Protein AF-A0A2J6HRT2-F1 (afdb_monomer_lite)

Sequence (76 aa):
MSFRSEKILSLAGEDFSKKNGHDLIDLFHKYLNNGIHGLCFSSYEDGQGPGTIISKEQINRRIEIIKPFTKWIRTF

pLDDT: mean 90.83, std 7.46, range [51.47, 96.94]

Secondary structure (DSSP, 8-state):
----GGGTTTT-----TT--HHHHHHHHHHHHHH-EEEEEE--PPTT--TTPPPPHHHHHHHHHHHGGGEEEEEE-

Radius of gyration: 18.36 Å; chains: 1; bounding box: 48×37×35 Å

Structure (mmCIF, N/CA/C/O backbone):
data_AF-A0A2J6HRT2-F1
#
_entry.id   AF-A0A2J6HRT2-F1
#
loop_
_atom_site.group_PDB
_atom_site.id
_atom_site.type_symbol
_atom_site.label_atom_id
_atom_site.label_alt_id
_atom_site.label_comp_id
_atom_site.label_asym_id
_atom_site.label_entity_id
_atom_site.label_seq_id
_atom_site.pdbx_PDB_ins_code
_atom_site.Cartn_x
_atom_site.Cartn_y
_atom_site.Cartn_z
_atom_site.occupancy
_atom_site.B_iso_or_equiv
_atom_site.auth_seq_id
_atom_site.auth_comp_id
_atom_site.auth_asym_id
_atom_site.auth_atom_id
_atom_site.pdbx_PDB_model_num
ATOM 1 N N . MET A 1 1 ? 32.013 -11.407 14.728 1.00 51.47 1 MET A N 1
ATOM 2 C CA . MET A 1 1 ? 30.910 -11.982 13.923 1.00 51.47 1 MET A CA 1
ATOM 3 C C . MET A 1 1 ? 31.405 -13.275 13.288 1.00 51.47 1 MET A C 1
ATOM 5 O O . MET A 1 1 ? 32.501 -13.248 12.747 1.00 51.47 1 MET A O 1
ATOM 9 N N . SER A 1 2 ? 30.683 -14.399 13.401 1.00 69.81 2 SER A N 1
ATOM 10 C CA . SER A 1 2 ? 31.130 -15.670 12.801 1.00 69.81 2 SER A CA 1
ATOM 11 C C . SER A 1 2 ? 31.033 -15.590 11.279 1.00 69.81 2 SER A C 1
ATOM 13 O O . SER A 1 2 ? 29.953 -15.293 10.764 1.00 69.81 2 SER A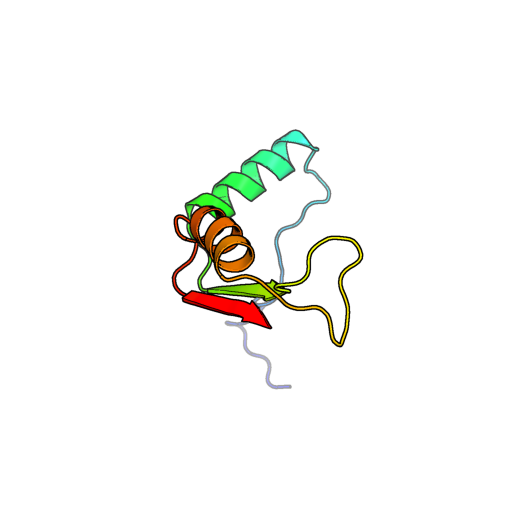 O 1
ATOM 15 N N . PHE A 1 3 ? 32.121 -15.874 10.568 1.00 75.25 3 PHE A N 1
ATOM 16 C CA . PHE A 1 3 ? 32.088 -16.015 9.117 1.00 75.25 3 PHE A CA 1
ATOM 17 C C . PHE A 1 3 ? 31.201 -17.212 8.751 1.00 75.25 3 PHE A C 1
ATOM 19 O O . PHE A 1 3 ? 31.437 -18.328 9.207 1.00 75.25 3 PHE A O 1
ATOM 26 N N . ARG A 1 4 ? 30.145 -16.944 7.985 1.00 80.81 4 ARG A N 1
ATOM 27 C CA . ARG A 1 4 ? 29.167 -17.922 7.503 1.00 80.81 4 ARG A CA 1
ATOM 28 C C . ARG A 1 4 ? 29.160 -17.837 5.987 1.00 80.81 4 ARG A C 1
ATOM 30 O O . ARG A 1 4 ? 28.595 -16.890 5.435 1.00 80.81 4 ARG A O 1
ATOM 37 N N . SER A 1 5 ? 29.855 -18.762 5.331 1.00 81.00 5 SER A N 1
ATOM 38 C CA . SER A 1 5 ? 30.015 -18.776 3.872 1.00 81.00 5 SER A CA 1
ATOM 39 C C . SER A 1 5 ? 28.669 -18.851 3.147 1.00 81.00 5 SER A C 1
ATOM 41 O O . SER A 1 5 ? 28.517 -18.280 2.073 1.00 81.00 5 SER A O 1
ATOM 43 N N . GLU A 1 6 ? 27.659 -19.452 3.776 1.00 79.62 6 GLU A N 1
ATOM 44 C CA . GLU A 1 6 ? 26.287 -19.559 3.281 1.00 79.62 6 GLU A CA 1
ATOM 45 C C . GLU A 1 6 ? 25.486 -18.246 3.330 1.00 79.62 6 GLU A C 1
ATOM 47 O O . GLU A 1 6 ? 24.377 -18.181 2.806 1.00 79.62 6 GLU A O 1
ATOM 52 N N . LYS A 1 7 ? 26.015 -17.192 3.968 1.00 78.44 7 LYS A N 1
ATOM 53 C CA . LYS A 1 7 ? 25.331 -15.896 4.131 1.00 78.44 7 LYS A CA 1
ATOM 54 C C . LYS A 1 7 ? 26.021 -14.731 3.428 1.00 78.44 7 LYS A C 1
ATOM 56 O O . LYS A 1 7 ? 25.635 -13.577 3.651 1.00 78.44 7 LYS A O 1
ATOM 61 N N . ILE A 1 8 ? 27.016 -15.006 2.587 1.00 78.88 8 ILE A N 1
ATOM 62 C CA . ILE A 1 8 ? 27.672 -13.984 1.768 1.00 78.88 8 ILE A CA 1
ATOM 63 C C . ILE A 1 8 ? 26.600 -13.307 0.898 1.00 78.88 8 ILE A C 1
ATOM 65 O O . ILE A 1 8 ? 25.865 -13.982 0.188 1.00 78.88 8 ILE A O 1
ATOM 69 N N . LEU A 1 9 ? 26.479 -11.978 1.009 1.00 79.06 9 LEU A N 1
ATOM 70 C CA . LEU A 1 9 ? 25.482 -11.152 0.305 1.00 79.06 9 LEU A CA 1
ATOM 71 C C . LEU A 1 9 ? 24.007 -11.452 0.633 1.00 79.06 9 LEU A C 1
ATOM 73 O O . LEU A 1 9 ? 23.122 -10.981 -0.069 1.00 79.06 9 LEU A O 1
ATOM 77 N N . SER A 1 10 ? 23.710 -12.135 1.742 1.00 78.81 10 SER A N 1
ATOM 78 C CA . SER A 1 10 ? 22.320 -12.400 2.173 1.00 78.81 10 SER A CA 1
ATOM 79 C C . SER A 1 10 ? 21.462 -11.147 2.427 1.00 78.81 10 SER A C 1
ATOM 81 O O . SER A 1 10 ? 20.244 -11.252 2.535 1.00 78.81 10 SER A O 1
ATOM 83 N N . LEU A 1 11 ? 22.091 -9.973 2.524 1.00 80.62 11 LEU A N 1
ATOM 84 C CA . LEU A 1 11 ? 21.445 -8.666 2.680 1.00 80.62 11 LEU A CA 1
ATOM 85 C C . LEU A 1 11 ? 21.593 -7.771 1.441 1.00 80.62 11 LEU A C 1
ATOM 87 O O . LEU A 1 11 ? 21.130 -6.632 1.461 1.00 80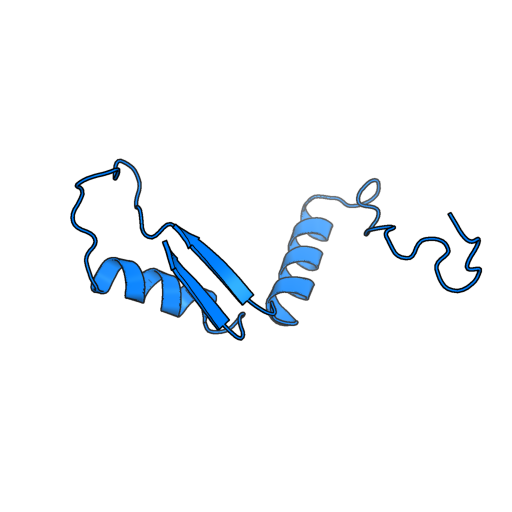.62 11 LEU A O 1
ATOM 91 N N . ALA A 1 12 ? 22.277 -8.238 0.392 1.00 81.81 12 ALA A N 1
ATOM 92 C CA . ALA A 1 12 ? 22.402 -7.473 -0.838 1.00 81.81 12 ALA A CA 1
ATOM 93 C C . ALA A 1 12 ? 21.027 -7.407 -1.513 1.00 81.81 12 ALA A C 1
ATOM 95 O O . ALA A 1 12 ? 20.421 -8.435 -1.812 1.00 81.81 12 ALA A O 1
ATOM 96 N N . GLY A 1 13 ? 20.519 -6.187 -1.684 1.00 82.94 13 GLY A N 1
ATOM 97 C CA . GLY A 1 13 ? 19.276 -5.930 -2.402 1.00 82.94 13 GLY A CA 1
ATOM 98 C C . GLY A 1 13 ? 19.459 -5.977 -3.919 1.00 82.94 13 GLY A C 1
ATOM 99 O O . GLY A 1 13 ? 20.531 -6.294 -4.431 1.00 82.94 13 GLY A O 1
ATOM 100 N N . GLU A 1 14 ? 18.398 -5.623 -4.637 1.00 84.31 14 GLU A N 1
ATOM 101 C CA . GLU A 1 14 ? 18.440 -5.420 -6.087 1.00 84.31 14 GLU A CA 1
ATOM 102 C C . GLU A 1 14 ? 19.308 -4.188 -6.427 1.00 84.31 14 GLU A C 1
ATOM 104 O O . GLU A 1 14 ? 19.207 -3.150 -5.771 1.00 84.31 14 GLU A O 1
ATOM 109 N N . ASP A 1 15 ? 20.150 -4.281 -7.460 1.00 89.12 15 ASP A N 1
ATOM 110 C CA . ASP A 1 15 ? 20.876 -3.128 -8.006 1.00 89.12 15 ASP A CA 1
ATOM 111 C C . ASP A 1 15 ? 19.991 -2.372 -9.012 1.00 89.12 15 ASP A C 1
ATOM 113 O O . ASP A 1 15 ? 19.573 -2.910 -10.042 1.00 89.12 15 ASP A O 1
ATOM 117 N N . PHE A 1 16 ? 19.707 -1.103 -8.715 1.00 91.25 16 PHE A N 1
ATOM 118 C CA . PHE A 1 16 ? 18.863 -0.235 -9.539 1.00 91.25 16 PHE A CA 1
ATOM 119 C C . PHE A 1 16 ? 19.662 0.700 -10.462 1.00 91.25 16 PHE A C 1
ATOM 121 O O . PHE A 1 16 ? 19.057 1.401 -11.268 1.00 91.25 16 PHE A O 1
ATOM 128 N N . SER A 1 17 ? 21.001 0.712 -10.396 1.00 92.25 17 SER A N 1
ATOM 129 C CA . SER A 1 17 ? 21.857 1.686 -11.103 1.00 92.25 17 SER A CA 1
ATOM 130 C C . SER A 1 17 ? 21.721 1.677 -12.632 1.00 92.25 17 SER A C 1
ATOM 132 O O . SER A 1 17 ? 22.011 2.678 -13.285 1.00 92.25 17 SER A O 1
ATOM 134 N N . LYS A 1 18 ? 21.264 0.560 -13.208 1.00 93.31 18 LYS A N 1
ATOM 135 C CA . LYS A 1 18 ? 21.084 0.362 -14.657 1.00 93.31 18 LYS A CA 1
ATOM 136 C C . LYS A 1 18 ? 19.621 0.375 -15.114 1.00 93.31 18 LYS A C 1
ATOM 138 O O . LYS A 1 18 ? 19.368 0.103 -16.283 1.00 93.31 18 LYS A O 1
ATOM 143 N N . LYS A 1 19 ? 18.669 0.637 -14.212 1.00 93.50 19 LYS A N 1
ATOM 144 C CA . LYS A 1 19 ? 17.231 0.601 -14.513 1.00 93.50 19 LYS A CA 1
ATOM 145 C C . LYS A 1 19 ? 16.723 1.996 -14.863 1.00 93.50 19 LYS A C 1
ATOM 147 O O . LYS A 1 19 ? 17.010 2.965 -14.162 1.00 93.50 19 LYS A O 1
ATOM 152 N N . ASN A 1 20 ? 15.954 2.094 -15.940 1.00 95.06 20 ASN A N 1
ATOM 153 C CA . ASN A 1 20 ? 15.233 3.312 -16.298 1.00 95.06 20 ASN A CA 1
ATOM 154 C C . ASN A 1 20 ? 13.850 3.357 -15.607 1.00 95.06 20 ASN A C 1
ATOM 156 O O . ASN A 1 20 ? 13.453 2.425 -14.909 1.00 95.06 20 ASN A O 1
ATOM 160 N N . GLY A 1 21 ? 13.098 4.446 -15.793 1.00 95.81 21 GLY A N 1
ATOM 161 C CA . GLY A 1 21 ? 11.790 4.614 -15.147 1.00 95.81 21 GLY A CA 1
ATOM 162 C C . GLY A 1 21 ? 10.766 3.526 -15.497 1.00 95.81 21 GLY A C 1
ATOM 163 O O . GLY A 1 21 ? 10.002 3.117 -14.627 1.00 95.81 21 GLY A O 1
ATOM 164 N N . HIS A 1 22 ? 10.776 3.019 -16.731 1.00 96.94 22 HIS A N 1
ATOM 165 C CA . HIS A 1 22 ? 9.894 1.928 -17.149 1.00 96.94 22 HIS A CA 1
ATOM 166 C C . HIS A 1 22 ? 10.274 0.615 -16.457 1.00 96.94 22 HIS A C 1
ATOM 168 O O . HIS A 1 22 ? 9.408 -0.041 -15.884 1.00 96.94 22 HIS A O 1
ATOM 174 N N . ASP A 1 23 ? 11.573 0.309 -16.385 1.00 95.69 23 ASP A N 1
ATOM 175 C CA . ASP A 1 23 ? 12.070 -0.886 -15.694 1.00 95.69 23 ASP A CA 1
ATOM 176 C C . ASP A 1 23 ? 11.676 -0.895 -14.207 1.00 95.69 23 ASP A C 1
ATOM 178 O O . ASP A 1 23 ? 11.407 -1.949 -13.631 1.00 95.69 23 ASP A O 1
ATOM 182 N N . LEU A 1 24 ? 11.647 0.279 -13.564 1.00 95.69 24 LEU A N 1
ATOM 183 C CA . LEU A 1 24 ? 11.218 0.418 -12.170 1.00 95.69 24 LEU A CA 1
ATOM 184 C C . LEU A 1 24 ? 9.712 0.189 -12.001 1.00 95.69 24 LEU A C 1
ATOM 186 O O . LEU A 1 24 ? 9.307 -0.443 -11.025 1.00 95.69 24 LEU A O 1
ATOM 190 N N . ILE A 1 25 ? 8.894 0.668 -12.941 1.00 96.44 25 ILE A N 1
ATOM 191 C CA . ILE A 1 25 ? 7.441 0.442 -12.949 1.00 96.44 25 ILE A CA 1
ATOM 192 C C . ILE A 1 25 ? 7.143 -1.051 -13.117 1.00 96.44 25 ILE A C 1
ATOM 194 O O . ILE A 1 25 ? 6.376 -1.621 -12.338 1.00 96.44 25 ILE A O 1
ATOM 198 N N . ASP A 1 26 ? 7.801 -1.707 -14.069 1.00 96.44 26 ASP A N 1
ATOM 199 C CA . ASP A 1 26 ? 7.625 -3.139 -14.314 1.00 96.44 26 ASP A CA 1
ATOM 200 C C . ASP A 1 26 ? 8.060 -3.971 -13.107 1.00 96.44 26 ASP A C 1
ATOM 202 O O . ASP A 1 26 ? 7.375 -4.909 -12.687 1.00 96.44 26 ASP A O 1
ATOM 206 N N . LEU A 1 27 ? 9.183 -3.594 -12.493 1.00 94.44 27 LEU A N 1
ATOM 207 C CA . LEU A 1 27 ? 9.681 -4.242 -11.289 1.00 94.44 27 LEU A CA 1
ATOM 208 C C . LEU A 1 27 ? 8.727 -4.053 -10.103 1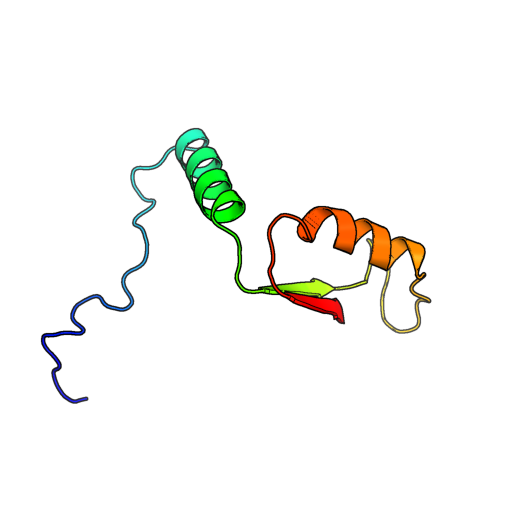.00 94.44 27 LEU A C 1
ATOM 210 O O . LEU A 1 27 ? 8.474 -5.006 -9.362 1.00 94.44 27 LEU A O 1
ATOM 214 N N . PHE A 1 28 ? 8.158 -2.858 -9.942 1.00 94.06 28 PHE A N 1
ATOM 215 C CA . PHE A 1 28 ? 7.131 -2.596 -8.940 1.00 94.06 28 PHE A CA 1
ATOM 216 C C . PHE A 1 28 ? 5.907 -3.491 -9.155 1.00 94.06 28 PHE A C 1
ATOM 218 O O . PHE A 1 28 ? 5.494 -4.182 -8.224 1.00 94.06 28 PHE A O 1
ATOM 225 N N . HIS A 1 29 ? 5.369 -3.551 -10.377 1.00 95.44 29 HIS A N 1
ATOM 226 C CA . HIS A 1 29 ? 4.224 -4.408 -10.691 1.00 95.44 29 HIS A CA 1
ATOM 227 C C . HIS A 1 29 ? 4.523 -5.885 -10.455 1.00 95.44 29 HIS A C 1
ATOM 229 O O . HIS A 1 29 ? 3.684 -6.594 -9.900 1.00 95.44 29 HIS A O 1
ATOM 235 N N . LYS A 1 30 ? 5.726 -6.351 -10.806 1.00 94.75 30 LYS A N 1
ATOM 236 C CA . LYS A 1 30 ? 6.172 -7.716 -10.515 1.00 94.75 30 LYS A CA 1
ATOM 237 C C . LYS A 1 30 ? 6.087 -8.022 -9.019 1.00 94.75 30 LYS A C 1
ATOM 239 O O . LYS A 1 30 ? 5.508 -9.037 -8.642 1.00 94.75 30 LYS A O 1
ATOM 244 N N . TYR A 1 31 ? 6.641 -7.168 -8.159 1.00 92.12 31 TYR A N 1
ATOM 245 C CA . TYR A 1 31 ? 6.602 -7.406 -6.713 1.00 92.12 31 TYR A CA 1
ATOM 246 C C . TYR A 1 31 ? 5.203 -7.243 -6.120 1.00 92.12 31 TYR A C 1
ATOM 248 O O . TYR A 1 31 ? 4.815 -8.044 -5.271 1.00 92.12 31 TYR A O 1
ATOM 256 N N . LEU A 1 32 ? 4.433 -6.261 -6.591 1.00 93.44 32 LEU A N 1
ATOM 257 C CA . LEU A 1 32 ? 3.057 -6.043 -6.156 1.00 93.44 32 LEU A CA 1
ATOM 258 C C . LEU A 1 32 ? 2.178 -7.264 -6.471 1.00 93.44 32 LEU A C 1
ATOM 260 O O . LEU A 1 32 ? 1.476 -7.757 -5.591 1.00 93.44 32 LEU A O 1
ATOM 264 N N . ASN A 1 33 ? 2.272 -7.793 -7.694 1.00 94.31 33 ASN A N 1
ATOM 265 C CA . ASN A 1 33 ? 1.490 -8.947 -8.151 1.00 94.31 33 ASN A CA 1
ATOM 266 C C . ASN A 1 33 ? 1.940 -10.269 -7.516 1.00 94.31 33 ASN A C 1
ATOM 268 O O . ASN A 1 33 ? 1.121 -11.165 -7.330 1.00 94.31 33 ASN A O 1
ATOM 272 N N . ASN A 1 34 ? 3.216 -10.393 -7.138 1.00 94.19 34 ASN A N 1
ATOM 273 C CA . ASN A 1 34 ? 3.696 -11.533 -6.349 1.00 94.19 34 ASN A CA 1
ATOM 274 C C . ASN A 1 34 ? 3.112 -11.554 -4.924 1.00 94.19 34 ASN A C 1
ATOM 276 O O . ASN A 1 34 ? 3.159 -12.586 -4.251 1.00 94.19 34 ASN A O 1
ATOM 280 N N . GLY A 1 35 ? 2.546 -10.432 -4.480 1.00 92.00 35 GLY A N 1
ATOM 281 C CA . GLY A 1 35 ? 1.911 -10.284 -3.186 1.00 92.00 35 GLY A CA 1
ATOM 282 C C . GLY A 1 35 ? 2.896 -9.880 -2.093 1.00 92.00 35 GLY A C 1
ATOM 283 O O . GLY A 1 35 ? 3.999 -10.410 -1.949 1.00 92.00 35 GLY A O 1
ATOM 284 N N . ILE A 1 36 ? 2.450 -8.945 -1.266 1.00 92.44 36 ILE A N 1
ATOM 285 C CA . ILE A 1 36 ? 3.153 -8.459 -0.087 1.00 92.44 36 ILE A CA 1
ATOM 286 C C . ILE A 1 36 ? 2.658 -9.260 1.121 1.00 92.44 36 ILE A C 1
ATOM 288 O O . ILE A 1 36 ? 1.463 -9.518 1.278 1.00 92.44 36 ILE A O 1
ATOM 292 N N . HIS A 1 37 ? 3.569 -9.671 2.007 1.00 93.50 37 HIS A N 1
ATOM 293 C CA . HIS A 1 37 ? 3.177 -10.451 3.182 1.00 93.50 37 HIS A CA 1
ATOM 294 C C . HIS A 1 37 ? 2.195 -9.668 4.067 1.00 93.50 37 HIS A C 1
ATOM 296 O O . HIS A 1 37 ? 1.130 -10.184 4.389 1.00 93.50 37 HIS A O 1
ATOM 302 N N . GLY A 1 38 ? 2.497 -8.407 4.375 1.00 94.06 38 GLY A N 1
ATOM 303 C CA . GLY A 1 38 ? 1.539 -7.506 5.000 1.00 94.06 38 GLY A CA 1
ATOM 304 C C . GLY A 1 38 ? 1.887 -6.041 4.807 1.00 94.06 38 GLY A C 1
ATOM 305 O O . GLY A 1 38 ? 3.029 -5.700 4.497 1.00 94.06 38 GLY A O 1
ATOM 306 N N . LEU A 1 39 ? 0.883 -5.187 4.983 1.00 94.06 39 LEU A N 1
ATOM 307 C CA . LEU A 1 39 ? 0.999 -3.744 4.805 1.00 94.06 39 LEU A CA 1
ATOM 308 C C . LEU A 1 39 ? 0.456 -3.014 6.032 1.00 94.06 39 LEU A C 1
ATOM 310 O O . LEU A 1 39 ? -0.615 -3.340 6.548 1.00 94.06 39 LEU A O 1
ATOM 314 N N . CYS A 1 40 ? 1.204 -2.012 6.486 1.00 93.56 40 CYS A N 1
ATOM 315 C CA . CYS A 1 40 ? 0.783 -1.102 7.540 1.00 93.56 40 CYS A CA 1
ATOM 316 C C . CYS A 1 40 ? 0.553 0.285 6.934 1.00 93.56 40 CYS A C 1
ATOM 318 O O . CYS A 1 40 ? 1.428 0.771 6.217 1.00 93.56 40 CYS A O 1
ATOM 320 N N . PHE A 1 41 ? -0.589 0.919 7.207 1.00 93.00 41 PHE A N 1
ATOM 321 C CA . PHE A 1 41 ? -0.890 2.253 6.679 1.00 93.00 41 PHE A CA 1
ATOM 322 C C . PHE A 1 41 ? -1.623 3.142 7.694 1.00 93.00 41 PHE A C 1
ATOM 324 O O . PHE A 1 41 ? -2.407 2.656 8.512 1.00 93.00 41 PHE A O 1
ATOM 331 N N . SER A 1 42 ? -1.382 4.452 7.604 1.00 92.69 42 SER A N 1
ATOM 332 C CA . SER A 1 42 ? -2.087 5.464 8.397 1.00 92.69 42 SER A CA 1
ATOM 333 C C . SER A 1 42 ? -3.526 5.594 7.928 1.00 92.69 42 SER A C 1
ATOM 335 O O . SER A 1 42 ? -3.777 5.785 6.733 1.00 92.69 42 SER A O 1
ATOM 337 N N . SER A 1 43 ? -4.472 5.562 8.862 1.00 91.88 43 SER A N 1
ATOM 338 C CA . SER A 1 43 ? -5.852 5.868 8.524 1.00 91.88 43 SER A CA 1
ATOM 339 C C . SER A 1 43 ? -6.081 7.346 8.229 1.00 91.88 43 SER A C 1
ATOM 341 O O . SER A 1 43 ? -7.128 7.635 7.679 1.00 91.88 43 SER A O 1
ATOM 343 N N . TYR A 1 44 ? -5.156 8.276 8.477 1.00 94.38 44 TYR A N 1
ATOM 344 C CA . TYR A 1 44 ? -5.375 9.699 8.182 1.00 94.38 44 TYR A CA 1
ATOM 345 C C . TYR A 1 44 ? -5.409 10.030 6.687 1.00 94.38 44 TYR A C 1
ATOM 347 O O . TYR A 1 44 ? -4.645 9.490 5.891 1.00 94.38 44 TYR A O 1
ATOM 355 N N . GLU A 1 45 ? -6.322 10.910 6.293 1.00 92.56 45 GLU A N 1
ATOM 356 C CA . GLU A 1 45 ? -6.324 11.616 5.007 1.00 92.56 45 GLU A CA 1
ATOM 357 C C . GLU A 1 45 ? -5.612 12.970 5.113 1.00 92.56 45 GLU A C 1
ATOM 359 O O . GLU A 1 45 ? -5.231 13.408 6.202 1.00 92.56 45 GLU A O 1
ATOM 364 N N . ASP A 1 46 ? -5.409 13.619 3.969 1.00 92.81 46 ASP A N 1
ATOM 365 C CA . ASP A 1 46 ? -4.735 14.911 3.898 1.00 92.81 46 ASP A CA 1
ATOM 366 C C . ASP A 1 46 ? -5.425 15.934 4.810 1.00 92.81 46 ASP A C 1
ATOM 368 O O . ASP A 1 46 ? -6.638 16.135 4.762 1.00 92.81 46 ASP A O 1
ATOM 372 N N . GLY A 1 47 ? -4.633 16.566 5.678 1.00 93.75 47 GLY A N 1
ATOM 373 C CA . GLY A 1 47 ? -5.115 17.539 6.661 1.00 93.75 47 GLY A CA 1
ATOM 374 C C . GLY A 1 47 ? -5.679 16.944 7.958 1.00 93.75 47 GLY A C 1
ATOM 375 O O . GLY A 1 47 ? -5.990 17.709 8.869 1.00 93.75 47 GLY A O 1
ATOM 376 N N . GLN A 1 48 ? -5.782 15.618 8.091 1.00 95.25 48 GLN A N 1
ATOM 377 C CA . GLN A 1 48 ? -6.194 14.981 9.344 1.00 95.25 48 GLN A CA 1
ATOM 378 C C . GLN A 1 48 ? -5.017 14.804 10.314 1.00 95.25 48 GLN A C 1
ATOM 380 O O . GLN A 1 48 ? -3.871 14.582 9.921 1.00 95.25 48 GLN A O 1
ATOM 385 N N . GLY A 1 49 ? -5.322 14.870 11.608 1.00 94.56 49 GLY A N 1
ATOM 386 C CA . GLY A 1 49 ? -4.355 14.693 12.688 1.00 94.56 49 GLY A CA 1
ATOM 387 C C . GLY A 1 49 ? -5.013 14.265 14.003 1.00 94.56 49 GLY A C 1
ATOM 388 O O . GLY A 1 49 ? -6.195 13.902 14.014 1.00 94.56 49 GLY A O 1
ATOM 389 N N . PRO A 1 50 ? -4.278 14.314 15.129 1.00 94.50 50 PRO A N 1
ATOM 390 C CA . PRO A 1 50 ? -4.796 13.907 16.432 1.00 94.50 50 PRO A CA 1
ATOM 391 C C . PRO A 1 50 ? -6.123 14.595 16.776 1.00 94.50 50 PRO A C 1
ATOM 393 O O . PRO A 1 50 ? -6.253 15.808 16.645 1.00 94.50 50 PRO A O 1
ATOM 396 N N . GLY A 1 51 ? -7.111 13.813 17.214 1.00 93.62 51 GLY A N 1
ATOM 397 C CA . GLY A 1 51 ? -8.458 14.309 17.523 1.00 93.62 51 GLY A CA 1
ATOM 398 C C . GLY A 1 51 ? -9.414 14.365 16.326 1.00 93.62 51 GLY A C 1
ATOM 399 O O . GLY A 1 51 ? -10.601 14.617 16.517 1.00 93.62 51 GLY A O 1
ATOM 400 N N . THR A 1 52 ? -8.941 14.081 15.109 1.00 95.06 52 THR A N 1
ATOM 401 C CA . THR A 1 52 ? -9.824 13.950 13.942 1.00 95.06 52 THR A CA 1
ATOM 402 C C . THR A 1 52 ? -10.596 12.636 14.001 1.00 95.06 52 THR A C 1
ATOM 404 O O . THR A 1 52 ? -10.029 11.586 14.305 1.00 95.06 52 THR A O 1
ATOM 407 N N . ILE A 1 53 ? -11.890 12.679 13.680 1.00 94.56 53 ILE A N 1
ATOM 408 C CA . ILE A 1 53 ? -12.721 11.476 13.582 1.00 94.56 53 ILE A CA 1
ATOM 409 C C . ILE A 1 53 ? -12.420 10.773 12.258 1.00 94.56 53 ILE A C 1
ATOM 411 O O . ILE A 1 53 ? -12.595 11.348 11.186 1.00 94.56 53 ILE A O 1
ATOM 415 N N . ILE A 1 54 ? -12.003 9.512 12.345 1.00 94.50 54 ILE A N 1
ATOM 416 C CA . ILE A 1 54 ? -11.809 8.634 11.191 1.00 94.50 54 ILE A CA 1
ATOM 417 C C . ILE A 1 54 ? -13.110 7.863 10.950 1.00 94.50 54 ILE A C 1
ATOM 419 O O . ILE A 1 54 ? -13.632 7.220 11.864 1.00 94.50 54 ILE A O 1
ATOM 423 N N . SER A 1 55 ? -13.631 7.908 9.722 1.00 94.50 55 SER A N 1
ATOM 424 C CA . SER A 1 55 ? -14.836 7.162 9.348 1.00 94.50 55 SER A CA 1
ATOM 425 C C . SER A 1 55 ? -14.520 5.725 8.926 1.00 94.50 55 SER A C 1
ATOM 427 O O . SER A 1 55 ? -13.422 5.398 8.465 1.00 94.50 55 SER A O 1
ATOM 429 N N . LYS A 1 56 ? -15.513 4.840 9.041 1.00 94.31 56 LYS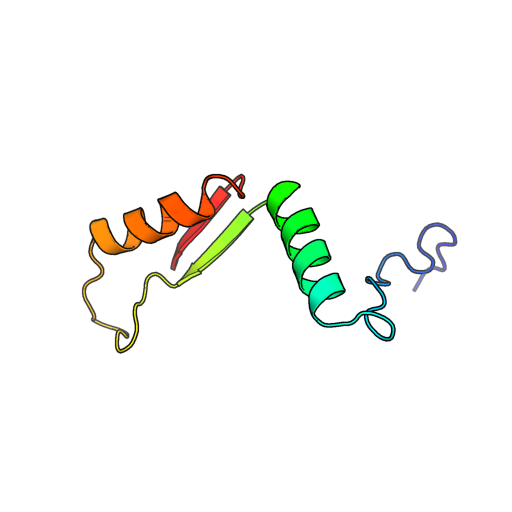 A N 1
ATOM 430 C CA . LYS A 1 56 ? -15.402 3.450 8.577 1.00 94.31 56 LYS A CA 1
ATOM 431 C C . LYS A 1 56 ? -15.192 3.390 7.062 1.00 94.31 56 LYS A C 1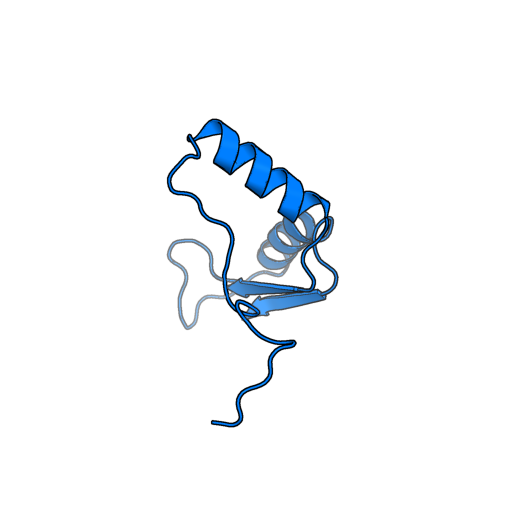
ATOM 433 O O . LYS A 1 56 ? -14.441 2.554 6.564 1.00 94.31 56 LYS A O 1
ATOM 438 N N . GLU A 1 57 ? -15.850 4.280 6.332 1.00 95.19 57 GLU A N 1
ATOM 439 C CA . GLU A 1 57 ? -15.822 4.373 4.875 1.00 95.19 57 GLU A CA 1
ATOM 440 C C . GLU A 1 57 ? -14.412 4.709 4.377 1.00 95.19 57 GLU A C 1
ATOM 442 O O . GLU A 1 57 ? -13.926 4.087 3.431 1.00 95.19 57 GLU A O 1
ATOM 447 N N . GLN A 1 58 ? -13.729 5.626 5.068 1.00 94.12 58 GLN A N 1
ATOM 448 C CA . GLN A 1 58 ? -12.346 6.016 4.799 1.00 94.12 58 GLN A CA 1
ATOM 449 C C . GLN A 1 58 ? -11.377 4.832 4.949 1.00 94.12 58 GLN A C 1
ATOM 451 O O . GLN A 1 58 ? -10.535 4.597 4.078 1.00 94.12 58 GLN A O 1
ATOM 456 N N . ILE A 1 59 ? -11.533 4.038 6.014 1.00 93.44 59 ILE A N 1
ATOM 457 C CA . ILE A 1 59 ? -10.730 2.827 6.241 1.00 93.44 59 ILE A CA 1
ATOM 458 C C . ILE A 1 59 ? -11.020 1.782 5.155 1.00 93.44 59 ILE A C 1
ATOM 460 O O . ILE A 1 59 ? -10.096 1.272 4.515 1.00 93.44 59 ILE A O 1
ATOM 464 N N . ASN A 1 60 ? -12.300 1.492 4.904 1.00 94.44 60 ASN A N 1
ATOM 465 C CA . ASN A 1 60 ? -12.728 0.478 3.939 1.00 94.44 60 ASN A CA 1
ATOM 466 C C . ASN A 1 60 ? -12.224 0.768 2.524 1.00 94.44 60 ASN A C 1
ATOM 468 O O . ASN A 1 60 ? -11.717 -0.135 1.861 1.00 94.44 60 ASN A O 1
ATOM 472 N N . ARG A 1 61 ? -12.311 2.026 2.071 1.00 94.81 61 ARG A N 1
ATOM 473 C CA . ARG A 1 61 ? -11.833 2.435 0.743 1.00 94.81 61 ARG A CA 1
ATOM 474 C C . ARG A 1 61 ? -10.367 2.061 0.530 1.00 94.81 61 ARG A C 1
ATOM 476 O O . ARG A 1 61 ? -10.014 1.571 -0.537 1.00 94.81 61 ARG A O 1
ATOM 483 N N . ARG A 1 62 ? -9.515 2.278 1.534 1.00 93.88 62 ARG A N 1
ATOM 484 C CA . ARG A 1 62 ? -8.086 1.945 1.445 1.00 93.88 62 ARG A CA 1
ATOM 485 C C . ARG A 1 62 ? -7.839 0.449 1.510 1.00 93.88 62 ARG A C 1
ATOM 487 O O . ARG A 1 62 ? -7.045 -0.050 0.718 1.00 93.88 62 ARG A O 1
ATOM 494 N N . ILE A 1 63 ? -8.537 -0.256 2.402 1.00 94.38 63 ILE A N 1
ATOM 495 C CA . ILE A 1 63 ? -8.437 -1.714 2.526 1.00 94.38 63 ILE A CA 1
ATOM 496 C C . ILE A 1 63 ? -8.767 -2.391 1.194 1.00 94.38 63 ILE A C 1
ATOM 498 O O . ILE A 1 63 ? -7.995 -3.234 0.752 1.00 94.38 63 ILE A O 1
ATOM 502 N N . GLU A 1 64 ? -9.847 -2.002 0.518 1.00 95.31 64 GLU A N 1
ATOM 503 C CA . GLU A 1 64 ? -10.244 -2.644 -0.744 1.00 95.31 64 GLU A CA 1
ATOM 504 C C . GLU A 1 64 ? -9.228 -2.432 -1.881 1.00 95.31 64 GLU A C 1
ATOM 506 O O . GLU A 1 64 ? -9.077 -3.308 -2.727 1.00 95.31 64 GLU A O 1
ATOM 511 N N . ILE A 1 65 ? -8.457 -1.337 -1.867 1.00 94.25 65 ILE A N 1
ATOM 512 C CA . ILE A 1 65 ? -7.372 -1.107 -2.839 1.00 94.25 65 ILE A CA 1
ATOM 513 C C . ILE A 1 65 ? -6.194 -2.068 -2.602 1.00 94.25 65 ILE A C 1
ATOM 515 O O . ILE A 1 65 ? -5.615 -2.588 -3.553 1.00 94.25 65 ILE A O 1
ATOM 519 N N . ILE A 1 66 ? -5.817 -2.302 -1.341 1.00 94.19 66 ILE A N 1
ATOM 520 C CA . ILE A 1 66 ? -4.593 -3.047 -0.978 1.00 94.19 66 ILE A CA 1
ATOM 521 C C . ILE A 1 66 ? -4.829 -4.546 -0.754 1.00 94.19 66 ILE A C 1
ATOM 523 O O . ILE A 1 66 ? -3.898 -5.349 -0.843 1.00 94.19 66 ILE A O 1
ATOM 527 N N . LYS A 1 67 ? -6.069 -4.937 -0.456 1.00 94.25 67 LYS A N 1
ATOM 528 C CA . LYS A 1 67 ? -6.482 -6.309 -0.138 1.00 94.25 67 LYS A CA 1
ATOM 529 C C . LYS A 1 67 ? -6.130 -7.337 -1.219 1.00 94.25 67 LYS A C 1
ATOM 531 O O . LYS A 1 67 ? -5.687 -8.414 -0.832 1.00 94.25 67 LYS A O 1
ATOM 536 N N . PRO A 1 68 ? -6.230 -7.054 -2.534 1.00 95.31 68 PRO A N 1
ATOM 537 C CA . PRO A 1 68 ? -5.828 -8.021 -3.559 1.00 95.31 68 PRO A CA 1
ATOM 538 C C . PRO A 1 68 ? -4.329 -8.358 -3.542 1.00 95.31 68 PRO A C 1
ATOM 540 O O . PRO A 1 68 ? -3.931 -9.394 -4.065 1.00 95.31 68 PRO A O 1
ATOM 543 N N . PHE A 1 69 ? -3.500 -7.500 -2.938 1.00 96.12 69 PHE A N 1
ATOM 544 C CA . PHE A 1 69 ? -2.039 -7.580 -2.999 1.00 96.12 69 PHE A CA 1
ATOM 545 C C . PHE A 1 69 ? -1.384 -7.930 -1.657 1.00 96.12 69 PHE A C 1
ATOM 547 O O . PHE A 1 69 ? -0.158 -7.943 -1.565 1.00 96.12 69 PHE A O 1
ATOM 554 N N . THR A 1 70 ? -2.157 -8.174 -0.595 1.00 95.75 70 THR A N 1
ATOM 555 C CA . THR A 1 70 ? -1.633 -8.346 0.772 1.00 95.75 70 THR A CA 1
ATOM 556 C C . THR A 1 70 ? -2.271 -9.537 1.488 1.00 95.75 70 THR A C 1
ATOM 558 O O . THR A 1 70 ? -3.425 -9.870 1.231 1.00 95.75 70 THR A O 1
ATOM 561 N N . LYS A 1 71 ? -1.541 -10.196 2.406 1.00 94.50 71 LYS A N 1
ATOM 562 C CA . LYS A 1 71 ? -2.118 -11.275 3.243 1.00 94.50 71 LYS A CA 1
ATOM 563 C C . LYS A 1 71 ? -2.710 -10.764 4.553 1.00 94.50 71 LYS A C 1
ATOM 565 O O . LYS A 1 71 ? -3.682 -11.330 5.043 1.00 94.50 71 LYS A O 1
ATOM 570 N N . TRP A 1 72 ? -2.127 -9.718 5.130 1.00 94.56 72 TRP A N 1
ATOM 571 C CA . TRP A 1 72 ? -2.658 -9.053 6.317 1.00 94.56 72 TRP A CA 1
ATOM 572 C C . TRP A 1 72 ? -2.440 -7.546 6.256 1.00 94.56 72 TRP A C 1
ATOM 574 O O . TRP A 1 72 ? -1.509 -7.046 5.621 1.00 94.56 72 TRP A O 1
ATOM 584 N N . ILE A 1 73 ? -3.326 -6.827 6.935 1.00 93.88 73 ILE A N 1
ATOM 585 C CA . ILE A 1 73 ? -3.370 -5.371 6.943 1.00 93.88 73 ILE A CA 1
ATOM 586 C C . ILE A 1 73 ? -3.397 -4.905 8.393 1.00 93.88 73 ILE A C 1
ATOM 588 O O . ILE A 1 73 ? -4.152 -5.433 9.211 1.00 93.88 73 ILE A O 1
ATOM 592 N N . ARG A 1 74 ? -2.589 -3.891 8.700 1.00 93.00 74 ARG A N 1
ATOM 593 C CA . ARG A 1 74 ? -2.641 -3.150 9.961 1.00 93.00 74 ARG A CA 1
ATOM 594 C C . ARG A 1 74 ? -2.863 -1.675 9.662 1.00 93.00 74 ARG A C 1
ATOM 596 O O . ARG A 1 74 ? -2.253 -1.128 8.749 1.00 93.00 74 ARG A O 1
ATOM 603 N N . THR A 1 75 ? -3.703 -1.029 10.456 1.00 88.62 75 THR A N 1
ATOM 604 C CA . THR A 1 75 ? -3.853 0.424 10.415 1.00 88.62 75 THR A CA 1
ATOM 605 C C . THR A 1 75 ? -3.626 1.034 11.792 1.00 88.62 75 THR A C 1
ATOM 607 O O . THR A 1 75 ? -3.743 0.329 12.801 1.00 88.62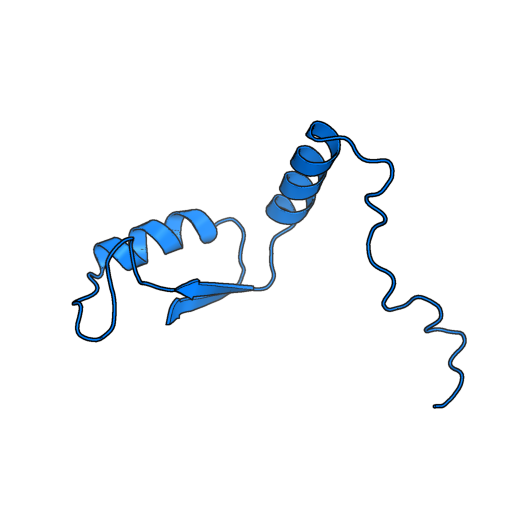 75 THR A O 1
ATOM 610 N N . PHE A 1 76 ? -3.217 2.300 11.809 1.00 84.19 76 PHE A N 1
ATOM 611 C CA . PHE A 1 76 ? -2.992 3.121 12.993 1.00 84.19 76 PHE A CA 1
ATOM 612 C C . PHE A 1 76 ? -3.630 4.497 12.806 1.00 84.19 76 PHE A C 1
ATOM 614 O O . PHE A 1 76 ? -3.777 4.927 11.633 1.00 84.19 76 PHE A O 1
#

Foldseek 3Di:
DDDDVVCVCVVPDDDCPPPDPVNVVVVVVVLQQVADAEDEDELDDPPDDPPDDRDPVSVVVVCVVNVNRYPYYHYD